Protein AF-A0A0I1KE58-F1 (afdb_monomer_lite)

Structure (mmCIF, N/CA/C/O backbone):
data_AF-A0A0I1KE58-F1
#
_entry.id   AF-A0A0I1KE58-F1
#
loop_
_atom_site.group_PDB
_atom_site.id
_atom_site.type_symbol
_atom_site.label_atom_id
_atom_site.label_alt_id
_atom_site.label_comp_id
_atom_site.label_asym_id
_atom_site.label_entity_id
_atom_site.label_seq_id
_atom_site.pdbx_PDB_ins_code
_atom_site.Cartn_x
_atom_site.Cartn_y
_atom_site.Cartn_z
_atom_site.occupancy
_atom_site.B_iso_or_equiv
_atom_site.auth_seq_id
_atom_site.auth_comp_id
_atom_site.auth_asym_id
_atom_site.auth_atom_id
_atom_site.pdbx_PDB_model_num
ATOM 1 N N . MET A 1 1 ? 1.593 -5.399 -2.314 1.00 80.56 1 MET A N 1
ATOM 2 C CA . MET A 1 1 ? 1.532 -5.835 -3.734 1.00 80.56 1 MET A CA 1
ATOM 3 C C . MET A 1 1 ? 2.647 -5.251 -4.602 1.00 80.56 1 MET A C 1
ATOM 5 O O . MET A 1 1 ? 3.562 -5.991 -4.931 1.00 80.56 1 MET A O 1
ATOM 9 N N . ALA A 1 2 ? 2.626 -3.965 -4.980 1.00 89.06 2 ALA A N 1
ATOM 10 C CA . ALA A 1 2 ? 3.670 -3.394 -5.852 1.00 89.06 2 ALA A CA 1
ATOM 11 C C . ALA A 1 2 ? 5.049 -3.309 -5.166 1.00 89.06 2 ALA A C 1
ATOM 13 O O . ALA A 1 2 ? 6.055 -3.747 -5.719 1.00 89.06 2 ALA A O 1
ATOM 14 N N . MET A 1 3 ? 5.085 -2.786 -3.936 1.00 90.06 3 MET A N 1
ATOM 15 C CA . MET A 1 3 ? 6.317 -2.663 -3.145 1.00 90.06 3 MET A CA 1
ATOM 16 C C . MET A 1 3 ? 6.919 -4.036 -2.808 1.00 90.06 3 MET A C 1
ATOM 18 O O . MET A 1 3 ? 8.114 -4.237 -3.003 1.00 90.06 3 MET A O 1
ATOM 22 N N . ASP A 1 4 ? 6.090 -5.009 -2.415 1.00 89.06 4 ASP A N 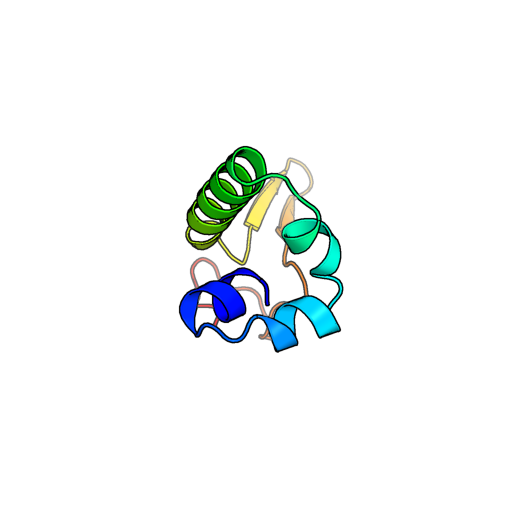1
ATOM 23 C CA . ASP A 1 4 ? 6.551 -6.376 -2.118 1.00 89.06 4 ASP A CA 1
ATOM 24 C C . ASP A 1 4 ? 7.123 -7.071 -3.353 1.00 89.06 4 ASP A C 1
ATOM 26 O O . ASP A 1 4 ? 8.153 -7.739 -3.271 1.00 89.06 4 ASP A O 1
ATOM 30 N N . ALA A 1 5 ? 6.493 -6.897 -4.518 1.00 90.38 5 ALA A N 1
ATOM 31 C CA . ALA A 1 5 ? 6.995 -7.437 -5.777 1.00 90.38 5 ALA A CA 1
ATOM 32 C C . ALA A 1 5 ? 8.346 -6.818 -6.165 1.00 90.38 5 ALA A C 1
ATOM 34 O O . ALA A 1 5 ? 9.238 -7.538 -6.609 1.00 90.38 5 ALA A O 1
ATOM 35 N N . LEU A 1 6 ? 8.526 -5.510 -5.945 1.00 87.94 6 LEU A N 1
ATOM 36 C CA . LEU A 1 6 ? 9.804 -4.827 -6.161 1.00 87.94 6 LEU A CA 1
ATOM 37 C C . LEU A 1 6 ? 10.893 -5.314 -5.191 1.00 87.94 6 LEU A C 1
ATOM 39 O O . LEU A 1 6 ? 12.025 -5.533 -5.617 1.00 87.94 6 LEU A O 1
ATOM 43 N N . ALA A 1 7 ? 10.561 -5.507 -3.913 1.00 88.50 7 ALA A N 1
ATOM 44 C CA . ALA A 1 7 ? 11.507 -5.953 -2.889 1.00 88.50 7 ALA A CA 1
ATOM 45 C C . ALA A 1 7 ? 11.914 -7.427 -3.063 1.00 88.50 7 ALA A C 1
ATOM 47 O O . ALA A 1 7 ? 13.088 -7.770 -2.948 1.00 88.50 7 ALA A O 1
ATOM 48 N N . SER A 1 8 ? 10.951 -8.295 -3.383 1.00 89.44 8 SER A N 1
ATOM 49 C CA . SER A 1 8 ? 11.160 -9.742 -3.549 1.00 89.44 8 SER A CA 1
ATOM 50 C C . SER A 1 8 ? 11.488 -10.169 -4.985 1.00 89.44 8 SER A C 1
ATOM 52 O O . SER A 1 8 ? 11.652 -11.356 -5.247 1.00 89.44 8 SER A O 1
ATOM 54 N N . GLN A 1 9 ? 11.583 -9.214 -5.918 1.00 85.88 9 GLN A N 1
ATOM 55 C CA . GLN A 1 9 ? 11.789 -9.439 -7.358 1.00 85.88 9 GLN A CA 1
ATOM 56 C C . GLN A 1 9 ? 10.702 -10.311 -8.021 1.00 85.88 9 GLN A C 1
ATOM 58 O O . GLN A 1 9 ? 10.899 -10.868 -9.100 1.00 85.88 9 GLN A O 1
ATOM 63 N N . GLN A 1 10 ? 9.516 -10.392 -7.415 1.00 90.69 10 GLN A N 1
ATOM 64 C CA . GLN A 1 10 ? 8.373 -11.164 -7.908 1.00 90.69 10 GLN A CA 1
ATOM 65 C C . GLN A 1 10 ? 7.453 -10.308 -8.788 1.00 90.69 10 GLN A C 1
ATOM 67 O O . GLN A 1 10 ? 6.267 -10.132 -8.507 1.00 90.69 10 GLN A O 1
ATOM 72 N N . MET A 1 11 ? 7.995 -9.768 -9.881 1.00 91.12 11 MET A N 1
ATOM 73 C CA . MET A 1 11 ? 7.255 -8.869 -10.781 1.00 91.12 11 MET A CA 1
ATOM 74 C C . MET A 1 11 ? 6.013 -9.517 -11.413 1.00 91.12 11 MET A C 1
ATOM 76 O O . MET A 1 11 ? 5.043 -8.821 -11.709 1.00 91.12 11 MET A O 1
ATOM 80 N N . SER A 1 12 ? 6.000 -10.844 -11.564 1.00 92.00 12 SER A N 1
ATOM 81 C CA . SER A 1 12 ? 4.832 -11.599 -12.031 1.00 92.00 12 SER A CA 1
ATOM 82 C C . SER A 1 12 ? 3.606 -11.414 -11.132 1.00 92.00 12 SER A C 1
ATOM 84 O O . SER A 1 12 ? 2.501 -11.279 -11.651 1.00 92.00 12 SER A O 1
ATOM 86 N N . LEU A 1 13 ? 3.781 -11.340 -9.807 1.00 91.44 13 LEU A N 1
ATOM 87 C CA . LEU A 1 13 ? 2.674 -11.114 -8.872 1.00 91.44 13 LEU A CA 1
ATOM 88 C C . LEU A 1 13 ? 2.072 -9.723 -9.043 1.00 91.44 13 LEU A C 1
ATOM 90 O O . LEU A 1 13 ? 0.857 -9.561 -8.958 1.00 91.44 13 LEU A O 1
ATOM 94 N N . TRP A 1 14 ? 2.903 -8.716 -9.305 1.00 92.81 14 TRP A N 1
ATOM 95 C CA . TRP A 1 14 ? 2.396 -7.373 -9.557 1.00 92.81 14 TRP A CA 1
ATOM 96 C C . TRP A 1 14 ? 1.620 -7.315 -10.874 1.00 92.81 14 TRP A C 1
ATOM 98 O O . TRP A 1 14 ? 0.515 -6.781 -10.892 1.00 92.81 14 TRP A O 1
ATOM 108 N N . LEU A 1 15 ? 2.134 -7.936 -11.940 1.00 93.69 15 LEU A N 1
ATOM 109 C CA . LEU A 1 15 ? 1.433 -8.046 -13.224 1.00 93.69 15 LEU A CA 1
ATOM 110 C C . LEU A 1 15 ? 0.059 -8.710 -13.078 1.00 93.69 15 LEU A C 1
ATOM 112 O O . LEU A 1 15 ? -0.942 -8.151 -13.510 1.00 93.69 15 LEU A O 1
ATOM 116 N N . MET A 1 16 ? -0.023 -9.837 -12.365 1.00 93.44 16 MET A N 1
ATOM 117 C CA . MET A 1 16 ? -1.299 -10.522 -12.100 1.00 93.44 16 MET A CA 1
ATOM 118 C C . MET A 1 16 ? -2.330 -9.646 -11.368 1.00 93.44 16 MET A C 1
ATOM 120 O O . MET A 1 16 ? -3.525 -9.905 -11.467 1.00 93.44 16 MET A O 1
ATOM 124 N N . ASN A 1 17 ? -1.877 -8.611 -10.656 1.00 92.50 17 ASN A N 1
ATOM 125 C CA . ASN A 1 17 ? -2.715 -7.666 -9.919 1.00 92.50 17 ASN A CA 1
ATOM 126 C C . ASN A 1 17 ? -2.817 -6.291 -10.614 1.00 92.50 17 ASN A C 1
ATOM 128 O O . ASN A 1 17 ? -3.062 -5.279 -9.957 1.00 92.50 17 ASN A O 1
ATOM 132 N N . GLY A 1 18 ? -2.611 -6.232 -11.936 1.00 92.38 18 GLY A N 1
ATOM 133 C CA . GLY A 1 18 ? -2.785 -5.013 -12.738 1.00 92.38 18 GLY A CA 1
ATOM 134 C C . GLY A 1 18 ? -1.564 -4.088 -12.769 1.00 92.38 18 GLY A C 1
ATOM 135 O O . GLY A 1 18 ? -1.693 -2.883 -12.982 1.00 92.38 18 GLY A O 1
ATOM 136 N N . GLY A 1 19 ? -0.365 -4.627 -12.544 1.00 94.12 19 GLY A N 1
ATOM 137 C CA . GLY A 1 19 ? 0.907 -3.898 -12.613 1.00 94.12 19 GLY A CA 1
ATOM 138 C C . GLY A 1 19 ? 1.388 -3.552 -14.027 1.00 94.12 19 GLY A C 1
ATOM 139 O O . GLY A 1 19 ? 2.460 -2.969 -14.174 1.00 94.12 19 GLY A O 1
ATOM 140 N N . ASP A 1 20 ? 0.624 -3.894 -15.064 1.00 94.94 20 ASP A N 1
ATOM 141 C CA . ASP A 1 20 ? 1.024 -3.809 -16.477 1.00 94.94 20 ASP A CA 1
ATOM 142 C C . ASP A 1 20 ? 1.447 -2.394 -16.898 1.00 94.94 20 ASP A C 1
ATOM 144 O O . ASP A 1 20 ? 2.380 -2.215 -17.685 1.00 94.94 20 ASP A O 1
ATOM 148 N N . TRP A 1 21 ? 0.802 -1.374 -16.321 1.00 95.38 21 TRP A N 1
ATOM 149 C CA . TRP A 1 21 ? 1.105 0.033 -16.586 1.00 95.38 21 TRP A CA 1
ATOM 150 C C . TRP A 1 21 ? 2.560 0.385 -16.273 1.00 95.38 21 TRP A C 1
ATOM 152 O O . TRP A 1 21 ? 3.152 1.182 -16.993 1.00 95.38 21 TRP A O 1
ATOM 162 N N . PHE A 1 22 ? 3.148 -0.211 -15.231 1.00 94.50 22 PHE A N 1
ATOM 163 C CA . PHE A 1 22 ? 4.513 0.086 -14.808 1.00 94.50 22 PHE A CA 1
ATOM 164 C C . PHE A 1 22 ? 5.530 -0.414 -15.836 1.00 94.50 22 PHE A C 1
ATOM 166 O O . PHE A 1 22 ? 6.488 0.289 -16.142 1.00 94.50 22 PHE A O 1
ATOM 173 N N . ILE A 1 23 ? 5.291 -1.591 -16.422 1.00 90.50 23 ILE A N 1
ATOM 174 C CA . ILE A 1 23 ? 6.153 -2.161 -17.468 1.00 90.50 23 ILE A CA 1
ATOM 175 C C . ILE A 1 23 ? 6.026 -1.381 -18.782 1.00 90.50 23 ILE A C 1
ATOM 177 O O . ILE A 1 23 ? 6.992 -1.285 -19.535 1.00 90.50 23 ILE A O 1
ATOM 181 N N . ALA A 1 24 ? 4.861 -0.783 -19.042 1.00 94.88 24 ALA A N 1
ATOM 182 C CA . ALA A 1 24 ? 4.629 0.046 -20.223 1.00 94.88 24 ALA A CA 1
ATOM 183 C C . ALA A 1 24 ? 5.305 1.434 -20.161 1.00 94.88 24 ALA A C 1
ATOM 185 O O . ALA A 1 24 ? 5.344 2.140 -21.170 1.00 94.88 24 ALA A O 1
ATOM 186 N N . LEU A 1 25 ? 5.824 1.851 -19.001 1.00 96.75 25 LEU A N 1
ATOM 187 C CA . LEU A 1 25 ? 6.505 3.136 -18.843 1.00 96.75 25 LEU A CA 1
ATOM 188 C C . LEU A 1 25 ? 7.897 3.139 -19.484 1.00 96.75 25 LEU A C 1
ATOM 190 O O . LEU A 1 25 ? 8.617 2.143 -19.441 1.00 96.75 25 LEU A O 1
ATOM 194 N N . ALA A 1 26 ? 8.330 4.307 -19.962 1.00 97.38 26 ALA A N 1
ATOM 195 C CA . ALA A 1 26 ? 9.726 4.527 -20.334 1.00 97.38 26 ALA A CA 1
ATOM 196 C C . ALA A 1 26 ? 10.650 4.492 -19.100 1.00 97.38 26 ALA A C 1
ATOM 198 O O . ALA A 1 26 ? 10.235 4.852 -17.996 1.00 97.38 26 ALA A O 1
ATOM 199 N N . ASP A 1 27 ? 11.932 4.167 -19.289 1.00 95.62 27 ASP A N 1
ATOM 200 C CA . ASP A 1 27 ? 12.915 3.981 -18.206 1.00 95.62 27 ASP A CA 1
ATOM 201 C C . ASP A 1 27 ? 12.942 5.110 -17.166 1.00 95.62 27 ASP A C 1
ATOM 203 O O . ASP A 1 27 ? 13.031 4.867 -15.961 1.00 95.62 27 ASP A O 1
ATOM 207 N N . ASN A 1 28 ? 12.864 6.370 -17.607 1.00 96.75 28 ASN A N 1
ATOM 208 C CA . ASN A 1 28 ? 12.863 7.510 -16.688 1.00 96.75 28 ASN A CA 1
ATOM 209 C C . ASN A 1 28 ? 11.595 7.544 -15.817 1.00 96.75 28 ASN A C 1
ATOM 211 O O . ASN A 1 28 ? 11.660 7.809 -14.619 1.00 96.75 28 ASN A O 1
ATOM 215 N N . GLN A 1 29 ? 10.442 7.226 -16.402 1.00 97.44 29 GLN A N 1
ATOM 216 C CA . GLN A 1 29 ? 9.172 7.185 -15.683 1.00 97.44 29 GLN A CA 1
ATOM 217 C C . GLN A 1 29 ? 9.108 5.983 -14.737 1.00 97.44 29 GLN A C 1
ATOM 219 O O . GLN A 1 29 ? 8.603 6.123 -13.627 1.00 97.44 29 GLN A O 1
ATOM 224 N N . GLN A 1 30 ? 9.686 4.835 -15.111 1.00 95.75 30 GLN A N 1
ATOM 225 C CA . GLN A 1 30 ? 9.822 3.694 -14.198 1.00 95.75 30 GLN A CA 1
ATOM 226 C C . GLN A 1 30 ? 10.668 4.050 -12.974 1.00 95.75 30 GLN A C 1
ATOM 228 O O . GLN A 1 30 ? 10.285 3.732 -11.849 1.00 95.75 30 GLN A O 1
ATOM 233 N N . LYS A 1 31 ? 11.787 4.765 -13.163 1.00 95.50 31 LYS A N 1
ATOM 234 C CA . LYS A 1 31 ? 12.609 5.263 -12.046 1.00 95.50 31 LYS A CA 1
ATOM 235 C C . LYS A 1 31 ? 11.808 6.186 -11.130 1.00 95.50 31 LYS A C 1
ATOM 237 O O . LYS A 1 31 ? 11.833 6.002 -9.918 1.00 95.50 31 LYS A O 1
ATOM 242 N N . GLN A 1 32 ? 11.059 7.131 -11.699 1.00 96.75 32 GLN A N 1
ATOM 243 C CA . GLN A 1 32 ? 10.195 8.031 -10.928 1.00 96.75 32 GLN A CA 1
ATOM 244 C C . GLN A 1 32 ? 9.113 7.271 -10.152 1.00 96.75 32 GLN A C 1
ATOM 246 O O . GLN A 1 32 ? 8.926 7.525 -8.963 1.00 96.75 32 GLN A O 1
ATOM 251 N N . ALA A 1 33 ? 8.437 6.316 -10.795 1.00 95.31 33 ALA A N 1
ATOM 252 C CA . ALA A 1 33 ? 7.424 5.480 -10.161 1.00 95.31 33 ALA A CA 1
ATOM 253 C C . ALA A 1 33 ? 8.021 4.635 -9.027 1.00 95.31 33 ALA A C 1
ATOM 255 O O . ALA A 1 33 ? 7.440 4.574 -7.947 1.00 95.31 33 ALA A O 1
ATOM 256 N N . LYS A 1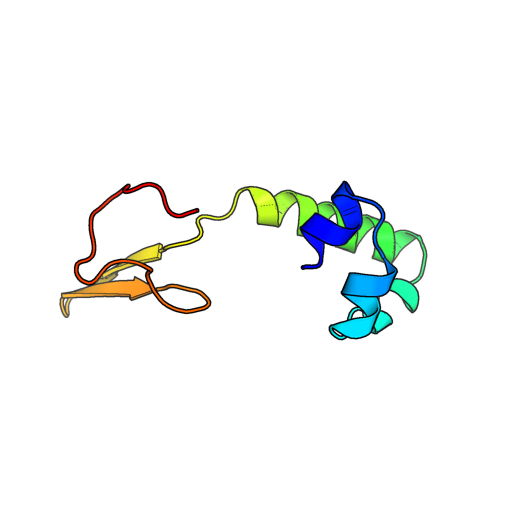 34 ? 9.216 4.062 -9.219 1.00 93.12 34 LYS A N 1
ATOM 257 C CA . LYS A 1 34 ? 9.928 3.327 -8.169 1.00 93.12 34 LYS A CA 1
ATOM 258 C C . LYS A 1 34 ? 10.251 4.222 -6.971 1.00 93.12 34 LYS A C 1
ATOM 260 O O . LYS A 1 34 ? 9.916 3.864 -5.850 1.00 93.12 34 LYS A O 1
ATOM 265 N N . THR A 1 35 ? 10.806 5.413 -7.199 1.00 94.44 35 THR A N 1
ATOM 266 C CA . THR A 1 35 ? 11.078 6.379 -6.121 1.00 94.44 35 THR A CA 1
ATOM 267 C C . THR A 1 35 ? 9.802 6.825 -5.401 1.00 94.44 35 THR A C 1
ATOM 269 O O . THR A 1 35 ? 9.824 7.066 -4.196 1.00 94.44 35 THR A O 1
ATOM 272 N N . ALA A 1 36 ? 8.677 6.956 -6.108 1.00 94.56 36 ALA A N 1
ATOM 273 C CA . ALA A 1 36 ? 7.395 7.266 -5.481 1.00 94.56 36 ALA A CA 1
ATOM 274 C C . ALA A 1 36 ? 6.901 6.105 -4.600 1.00 94.56 36 ALA A C 1
ATOM 276 O O . ALA A 1 36 ? 6.518 6.338 -3.456 1.00 94.56 36 ALA A O 1
ATOM 277 N N . LEU A 1 37 ? 6.979 4.864 -5.092 1.00 93.56 37 LEU A N 1
ATOM 278 C CA . LEU A 1 37 ? 6.614 3.662 -4.336 1.00 93.56 37 LEU A CA 1
ATOM 279 C C . LEU A 1 37 ? 7.493 3.479 -3.088 1.00 93.56 37 LEU A C 1
ATOM 281 O O . LEU A 1 37 ? 6.971 3.191 -2.019 1.00 93.56 37 LEU A O 1
ATOM 285 N N . GLU A 1 38 ? 8.798 3.742 -3.179 1.00 91.25 38 GLU A N 1
ATOM 286 C CA . GLU A 1 38 ? 9.714 3.736 -2.024 1.00 91.25 38 GLU A CA 1
ATOM 287 C C . GLU A 1 38 ? 9.318 4.766 -0.955 1.00 91.25 38 GLU A C 1
ATOM 289 O O . GLU A 1 38 ? 9.524 4.549 0.235 1.00 91.25 38 GLU A O 1
ATOM 294 N N . LYS A 1 39 ? 8.710 5.896 -1.333 1.00 92.00 39 LYS A N 1
ATOM 295 C CA . LYS A 1 39 ? 8.176 6.849 -0.346 1.00 92.00 39 LYS A CA 1
ATOM 296 C C . LYS A 1 39 ? 6.907 6.323 0.316 1.00 92.00 39 LYS A C 1
ATOM 298 O O . LYS A 1 39 ? 6.720 6.563 1.507 1.00 92.00 39 LYS A O 1
ATOM 303 N N . CYS A 1 40 ? 6.073 5.586 -0.419 1.00 91.50 40 CYS A N 1
ATOM 304 C CA . CYS A 1 40 ? 4.845 4.997 0.111 1.00 91.50 40 CYS A CA 1
ATOM 305 C C . CYS A 1 40 ? 5.093 3.986 1.236 1.00 91.50 40 CYS A C 1
ATOM 307 O O . CYS A 1 40 ? 4.230 3.854 2.095 1.00 91.50 40 CYS A O 1
ATOM 309 N N . GLN A 1 41 ? 6.266 3.344 1.292 1.00 87.25 41 GLN A N 1
ATOM 310 C CA . GLN A 1 41 ? 6.607 2.396 2.364 1.00 87.25 41 GLN A CA 1
ATOM 311 C C . GLN A 1 41 ? 6.624 3.039 3.765 1.00 87.25 41 GLN A C 1
ATOM 313 O O . GLN A 1 41 ? 6.562 2.339 4.766 1.00 87.25 41 GLN A O 1
ATOM 318 N N . HIS A 1 42 ? 6.747 4.368 3.836 1.00 89.62 42 HIS A N 1
ATOM 319 C CA . HIS A 1 42 ? 6.780 5.118 5.093 1.00 89.62 42 HIS A CA 1
ATOM 320 C C . HIS A 1 42 ? 5.423 5.736 5.448 1.00 89.62 42 HIS A C 1
ATOM 322 O O . HIS A 1 42 ? 5.317 6.436 6.454 1.00 89.62 42 HIS A O 1
ATOM 328 N N . LEU A 1 43 ? 4.401 5.555 4.605 1.00 91.69 43 LEU A N 1
ATOM 329 C CA . LEU A 1 43 ? 3.064 6.045 4.910 1.00 91.69 43 LEU A CA 1
ATOM 330 C C . LEU A 1 43 ? 2.433 5.156 5.987 1.00 91.69 43 LEU A C 1
ATOM 332 O O . LEU A 1 43 ? 2.603 3.938 5.945 1.00 91.69 43 LEU A O 1
ATOM 336 N N . PRO A 1 44 ? 1.693 5.738 6.943 1.00 91.94 44 PRO A N 1
ATOM 337 C CA . PRO A 1 44 ? 1.000 4.948 7.946 1.00 91.94 44 PRO A CA 1
ATOM 338 C C . PRO A 1 44 ? -0.116 4.124 7.294 1.00 91.94 44 PRO A C 1
ATOM 340 O O . PRO A 1 44 ? -0.812 4.607 6.398 1.00 91.94 44 PRO A O 1
ATOM 343 N N . PHE A 1 45 ? -0.329 2.903 7.786 1.00 91.12 45 PHE A N 1
ATOM 344 C CA . PHE A 1 45 ? -1.450 2.067 7.346 1.00 91.12 45 PHE A CA 1
ATOM 345 C C . PHE A 1 45 ? -2.803 2.623 7.787 1.00 91.12 45 PHE A C 1
ATOM 347 O O . PHE A 1 45 ? -3.793 2.473 7.071 1.00 91.12 45 PHE A O 1
ATOM 354 N N . ILE A 1 46 ? -2.828 3.287 8.946 1.00 93.62 46 ILE A N 1
ATOM 355 C CA . ILE A 1 46 ? -4.032 3.847 9.550 1.00 93.62 46 ILE A CA 1
ATOM 356 C C . ILE A 1 46 ? -3.861 5.347 9.761 1.00 93.62 46 ILE A C 1
ATOM 358 O O . ILE A 1 46 ? -2.868 5.801 10.332 1.00 93.62 46 ILE A O 1
ATOM 362 N N . LEU A 1 47 ? -4.861 6.118 9.340 1.00 93.50 47 LEU A N 1
ATOM 363 C CA . LEU A 1 47 ? -4.951 7.548 9.621 1.00 93.50 47 LEU A CA 1
ATOM 364 C C . LEU A 1 47 ? -6.048 7.802 10.653 1.00 93.50 47 LEU A C 1
ATOM 366 O O . LEU A 1 47 ? -7.203 7.435 10.437 1.00 93.50 47 LEU A O 1
ATOM 370 N N . GLU A 1 48 ? -5.696 8.477 11.745 1.00 94.69 48 GLU A N 1
ATOM 371 C CA . GLU A 1 48 ? -6.662 9.051 12.682 1.00 94.69 48 GLU A CA 1
ATOM 372 C C . GLU A 1 48 ? -6.835 10.540 12.375 1.00 94.69 48 GLU A C 1
ATOM 374 O O . GLU A 1 48 ? -5.876 11.312 12.398 1.00 94.69 48 GLU A O 1
ATOM 379 N N . VAL A 1 49 ? -8.066 10.954 12.086 1.00 95.06 49 VAL A N 1
ATOM 380 C CA . VAL A 1 49 ? -8.401 12.341 11.761 1.00 95.06 49 VAL A CA 1
ATOM 381 C C . VAL A 1 49 ? -9.430 12.861 12.752 1.00 95.06 49 VAL A C 1
ATOM 383 O O . VAL A 1 49 ? -10.540 12.336 12.858 1.00 95.06 49 VAL A O 1
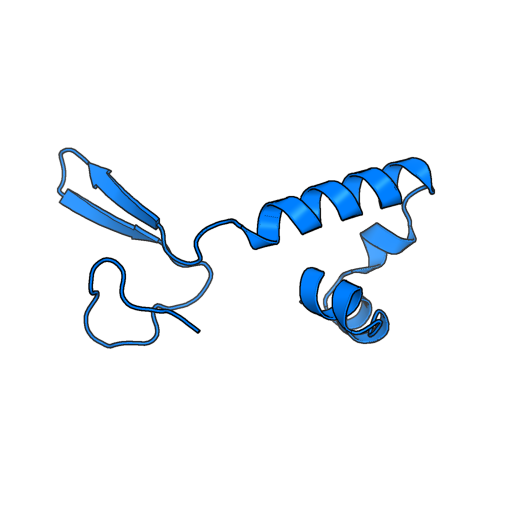ATOM 386 N N . HIS A 1 50 ? -9.075 13.935 13.454 1.00 96.06 50 HIS A N 1
ATOM 387 C CA . HIS A 1 50 ? -9.982 14.650 14.348 1.00 96.06 50 HIS A CA 1
ATOM 388 C C . HIS A 1 50 ? -10.673 15.775 13.585 1.00 96.06 50 HIS A C 1
ATOM 390 O O . HIS A 1 50 ? -10.025 16.663 13.031 1.00 96.06 50 HIS A O 1
ATOM 396 N N . SER A 1 51 ? -11.999 15.743 13.560 1.00 94.94 51 SER A N 1
ATOM 397 C CA . SER A 1 51 ? -12.844 16.783 12.984 1.00 94.94 51 SER A CA 1
ATOM 398 C C . SER A 1 51 ? -13.753 17.383 14.057 1.00 94.94 51 SER A C 1
ATOM 400 O O . SER A 1 51 ? -13.883 16.860 15.164 1.00 94.94 51 SER A O 1
ATOM 402 N N . ARG A 1 52 ? -14.449 18.477 13.726 1.00 95.19 52 ARG A N 1
ATOM 403 C CA . ARG A 1 52 ? -15.449 19.070 14.631 1.00 95.19 52 ARG A CA 1
ATOM 404 C C . ARG A 1 52 ? -16.570 18.085 14.995 1.00 95.19 52 ARG A C 1
ATOM 406 O O . ARG A 1 52 ? -17.189 18.239 16.040 1.00 95.19 52 ARG A O 1
ATOM 413 N N . THR A 1 53 ? -16.857 17.115 14.128 1.00 93.62 53 THR A N 1
ATOM 414 C CA . THR A 1 53 ? -17.933 16.130 14.313 1.00 93.62 53 THR A CA 1
ATOM 415 C C . THR A 1 53 ? -17.458 14.835 14.963 1.00 93.62 53 THR A C 1
ATOM 417 O O . THR A 1 53 ? -18.278 13.955 15.205 1.00 93.62 53 THR A O 1
ATOM 420 N N . GLY A 1 54 ? -16.163 14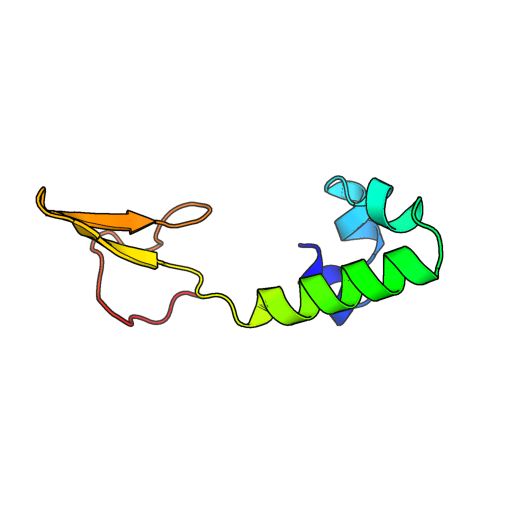.713 15.262 1.00 94.69 54 GLY A N 1
ATOM 421 C CA . GLY A 1 54 ? -15.602 13.573 15.971 1.00 94.69 54 GLY A CA 1
ATOM 422 C C . GLY A 1 54 ? -14.357 13.003 15.303 1.00 94.69 54 GLY A C 1
ATOM 423 O O . GLY A 1 54 ? -13.659 13.674 14.542 1.00 94.69 54 GLY A O 1
ATOM 424 N N . LYS A 1 55 ? -14.075 11.746 15.633 1.00 95.31 55 LYS A N 1
ATOM 425 C CA . LYS A 1 55 ? -12.868 11.029 15.234 1.00 95.31 55 LYS A CA 1
ATOM 426 C C . LYS A 1 55 ? -13.156 10.074 14.085 1.00 95.31 55 LYS A C 1
ATOM 428 O O . LYS A 1 55 ? -14.106 9.300 14.153 1.00 95.31 55 LYS A O 1
ATOM 433 N N . HIS A 1 56 ? -12.314 10.114 13.060 1.00 95.06 56 HIS A N 1
ATOM 434 C CA . HIS A 1 56 ? -12.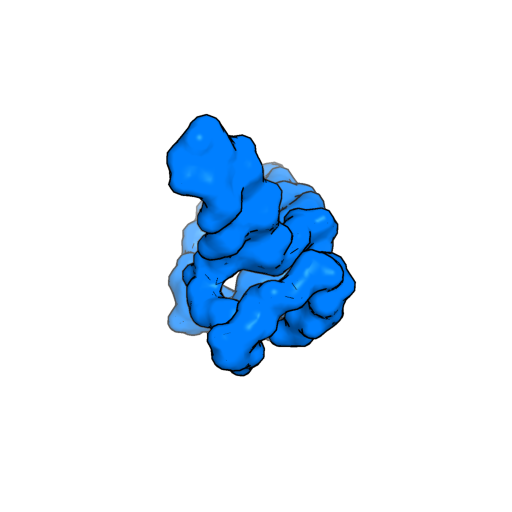393 9.245 11.892 1.00 95.06 56 HIS A CA 1
ATOM 435 C C . HIS A 1 56 ? -11.133 8.388 11.813 1.00 95.06 56 HIS A C 1
ATOM 437 O O . HIS A 1 56 ? -10.026 8.916 11.886 1.00 95.06 56 HIS A O 1
ATOM 443 N N . VAL A 1 57 ? -11.314 7.079 11.655 1.00 94.00 57 VAL A N 1
ATOM 444 C CA . VAL A 1 57 ? -10.232 6.110 11.459 1.00 94.00 57 VAL A CA 1
ATOM 445 C C . VAL A 1 57 ? -10.335 5.604 10.029 1.00 94.00 57 VAL A C 1
ATOM 447 O O . VAL A 1 57 ? -11.394 5.133 9.620 1.00 94.00 57 VAL A O 1
ATOM 450 N N . ILE A 1 58 ? -9.265 5.766 9.256 1.00 94.12 58 ILE A N 1
ATOM 451 C CA . ILE A 1 58 ? -9.234 5.448 7.827 1.00 94.12 58 ILE A CA 1
ATOM 452 C C . ILE A 1 58 ? -8.184 4.364 7.601 1.00 94.12 58 ILE A C 1
ATOM 454 O O . ILE A 1 58 ? -7.009 4.573 7.906 1.00 94.12 58 ILE A O 1
ATOM 458 N N . ALA A 1 59 ? -8.624 3.239 7.043 1.00 94.00 59 ALA A N 1
ATOM 459 C CA . ALA A 1 59 ? -7.795 2.125 6.603 1.00 94.00 59 ALA A CA 1
ATOM 460 C C . ALA A 1 59 ? -7.998 1.896 5.096 1.00 94.00 59 ALA A C 1
ATOM 462 O O . ALA A 1 59 ? -9.020 2.289 4.532 1.00 94.00 59 ALA A O 1
ATOM 463 N N . HIS A 1 60 ? -7.015 1.283 4.429 1.00 91.31 60 HIS A N 1
ATOM 464 C CA . HIS A 1 60 ? -7.158 0.895 3.020 1.00 91.31 60 HIS A CA 1
ATOM 465 C C . HIS A 1 60 ? -8.155 -0.258 2.835 1.00 91.31 60 HIS A C 1
ATOM 467 O O . HIS A 1 60 ? -8.949 -0.240 1.896 1.00 91.31 60 HIS A O 1
ATOM 473 N N . ALA A 1 61 ? -8.074 -1.245 3.725 1.00 90.31 61 ALA A N 1
ATOM 474 C CA . A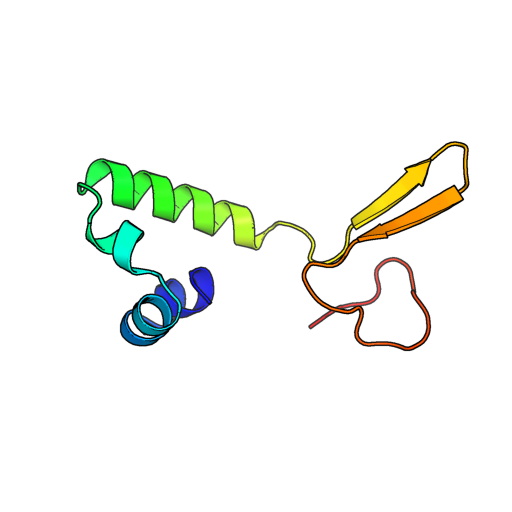LA A 1 61 ? -9.006 -2.356 3.834 1.00 90.31 61 ALA A CA 1
ATOM 475 C C . ALA A 1 61 ? -9.770 -2.199 5.159 1.00 90.31 61 ALA A C 1
ATOM 477 O O . ALA A 1 61 ? -10.275 -1.115 5.448 1.00 90.31 61 ALA A O 1
ATOM 478 N N . ASP A 1 62 ? -9.787 -3.240 5.980 1.00 90.94 62 ASP A N 1
ATOM 479 C CA . ASP A 1 62 ? -10.399 -3.223 7.301 1.00 90.94 62 ASP A CA 1
ATOM 480 C C . ASP A 1 62 ? -9.338 -3.055 8.398 1.00 90.94 62 ASP A C 1
ATOM 482 O O . ASP A 1 62 ? -8.172 -3.422 8.226 1.00 90.94 62 ASP A O 1
ATOM 486 N N . TYR A 1 63 ? -9.741 -2.481 9.533 1.00 90.81 63 TYR A N 1
ATOM 487 C CA . TYR A 1 63 ? -8.932 -2.522 10.751 1.00 90.81 63 TYR A CA 1
ATOM 488 C C . TYR A 1 63 ? -9.034 -3.936 11.351 1.00 90.81 63 TYR A C 1
ATOM 490 O O . TYR A 1 63 ? -10.144 -4.468 11.394 1.00 90.81 63 TYR A O 1
ATOM 498 N N . PRO A 1 64 ? -7.922 -4.571 11.765 1.00 88.44 64 PRO A N 1
ATOM 499 C CA . PRO A 1 64 ? -7.921 -6.002 12.075 1.00 88.44 64 PRO A CA 1
ATOM 500 C C . PRO A 1 64 ? -8.618 -6.361 13.393 1.00 88.44 64 PRO A C 1
ATOM 502 O O . PRO A 1 64 ? -9.076 -7.493 13.529 1.00 88.44 64 PRO A O 1
ATOM 505 N N . ASP A 1 65 ? -8.699 -5.423 14.339 1.00 90.94 65 ASP A N 1
ATOM 506 C CA . ASP A 1 65 ? -9.303 -5.652 15.652 1.00 90.94 65 ASP A CA 1
ATOM 507 C C . ASP A 1 65 ? -10.732 -5.100 15.734 1.00 90.94 65 ASP A C 1
ATOM 509 O O . ASP A 1 65 ? -11.112 -4.159 15.033 1.00 90.94 65 ASP A O 1
ATOM 513 N N . ASP A 1 66 ? -11.513 -5.630 16.675 1.00 91.94 66 ASP A N 1
ATOM 514 C CA . ASP A 1 66 ? -12.887 -5.179 16.929 1.00 91.94 66 ASP A CA 1
ATOM 515 C C . ASP A 1 66 ? -12.956 -3.728 17.442 1.00 91.94 66 ASP A C 1
ATOM 517 O O . ASP A 1 66 ? -13.973 -3.045 17.288 1.00 91.94 66 ASP A O 1
ATOM 521 N N . VAL A 1 67 ? -11.888 -3.257 18.095 1.00 91.69 67 VAL A N 1
ATOM 522 C CA . VAL A 1 67 ? -11.820 -1.937 18.726 1.00 91.69 67 VAL A CA 1
ATOM 523 C C . VAL A 1 67 ? -10.543 -1.231 18.313 1.00 91.69 67 VAL A C 1
ATOM 525 O O . VAL A 1 67 ? -9.445 -1.751 18.464 1.00 91.69 67 VAL A O 1
ATOM 528 N N . TYR A 1 68 ? -10.700 -0.001 17.836 1.00 91.56 68 TYR A N 1
ATOM 529 C CA . TYR A 1 68 ? -9.578 0.840 17.457 1.00 91.56 68 TYR A CA 1
ATOM 530 C C . TYR A 1 68 ? -8.762 1.333 18.660 1.00 91.56 68 TYR A C 1
ATOM 532 O O . TYR A 1 68 ? -9.310 1.979 19.561 1.00 91.56 68 TYR A O 1
ATOM 540 N N . GLU A 1 69 ? -7.440 1.167 18.585 1.00 91.56 69 GLU A N 1
ATOM 541 C CA . GLU A 1 69 ? -6.473 1.709 19.542 1.00 91.56 69 GLU A CA 1
ATOM 542 C C . GLU A 1 69 ? -5.420 2.601 18.865 1.00 91.56 69 GLU A C 1
ATOM 544 O O . GLU A 1 69 ? -4.907 2.314 17.780 1.00 91.56 69 GLU A O 1
ATOM 549 N N . TRP A 1 70 ? -5.090 3.720 19.519 1.00 88.69 70 TRP A N 1
ATOM 550 C CA . TRP A 1 70 ? -4.106 4.673 19.002 1.00 88.69 70 TRP A CA 1
ATOM 551 C C . TRP A 1 70 ? -2.696 4.081 19.058 1.00 88.69 70 TRP A C 1
ATOM 553 O O . TRP A 1 70 ? -2.273 3.603 20.106 1.00 88.69 70 TRP A O 1
ATOM 563 N N . GLN A 1 71 ? -1.959 4.177 17.945 1.00 83.62 71 GLN A N 1
ATOM 564 C CA . GLN A 1 71 ? -0.584 3.667 17.799 1.00 83.62 71 GLN A CA 1
ATOM 565 C C . GLN A 1 71 ? -0.411 2.166 18.069 1.00 83.62 71 GLN A C 1
ATOM 567 O O . GLN A 1 71 ? 0.719 1.719 18.259 1.00 83.62 71 GLN A O 1
ATOM 572 N N . ASN A 1 72 ? -1.492 1.384 18.035 1.00 86.44 72 ASN A N 1
ATOM 573 C CA . ASN A 1 72 ? -1.347 -0.063 17.992 1.00 86.44 72 ASN A CA 1
ATOM 574 C C . ASN A 1 72 ? -0.613 -0.467 16.703 1.00 86.44 72 ASN A C 1
ATOM 576 O O . ASN A 1 72 ? -0.824 0.140 15.646 1.00 86.44 72 ASN A O 1
ATOM 580 N N . GLU A 1 73 ? 0.264 -1.464 16.795 1.00 82.44 73 GLU A N 1
ATOM 581 C CA . GLU A 1 73 ? 0.942 -1.992 15.617 1.00 82.44 73 GLU A CA 1
ATOM 582 C C . GLU A 1 73 ? -0.072 -2.731 14.748 1.00 82.44 73 GLU A C 1
ATOM 584 O O . GLU A 1 73 ? -0.811 -3.595 15.213 1.00 82.44 73 GLU A O 1
ATOM 589 N N . VAL A 1 74 ? -0.107 -2.372 13.469 1.00 78.50 74 VAL A N 1
ATOM 590 C CA . VAL A 1 74 ? -0.964 -3.011 12.473 1.00 78.50 74 VAL A CA 1
ATOM 591 C C . VAL A 1 74 ? -0.032 -3.665 11.464 1.00 78.50 74 VAL A C 1
ATOM 593 O O . VAL A 1 74 ? 0.777 -2.968 10.845 1.00 78.50 74 VAL A O 1
ATOM 596 N N . ALA A 1 75 ? -0.096 -4.995 11.388 1.00 61.56 75 ALA A N 1
ATOM 597 C CA . ALA A 1 75 ? 0.754 -5.834 10.545 1.00 61.56 75 ALA A CA 1
ATOM 598 C C . ALA A 1 75 ? 0.146 -6.072 9.157 1.00 61.56 75 ALA A C 1
ATOM 600 O O . ALA A 1 75 ? -1.094 -6.231 9.075 1.00 61.56 75 ALA A O 1
#

Radius of gyration: 16.33 Å; chains: 1; bounding box: 31×31×40 Å

Sequence (75 aa):
MAMDALASQQMSLWLMNGGDWFIALADNQQKQAKTALEKCQHLPFILEVHSRTGKHVIAHADYPDDVYEWQNEVA

Foldseek 3Di:
DVVVCVVVVVVVVCVVVVVVVLVVDDPVVVVVVVVVVVVVVPDDQWDWDQDPVGIDIDHPDDQPDPDDDPPDDDD

Organism: Shigella sonnei (NCBI:txid624)

Secondary structure (DSSP, 8-state):
-HHHHHHHT-HHHHHHTTTHHHHTS-HHHHHHHHHHHHHHTTS-SEEEEEETTEEEEEESS--SSSS--TT----

InterPro domains:
  IPR029052 Metallo-dependent phosphatase-like [G3DSA:3.60.21.10] (1-75)

pLDDT: mean 91.59, std 5.06, range [61.56, 97.44]